Protein AF-A0A7Y0XB00-F1 (afdb_monomer)

Foldseek 3Di:
DPPPVVVVVVVVCVVVVVPDPDDDDDDDPVFKDKDKDFDDPDDQVCCQVCVLVVCVVVDPDHSVQKTKHWDDDPPDRIIIMIIGGNDD

Secondary structure (DSSP, 8-state):
---THHHHHHHHHHHHTTS-S----PPPGGG-EEEEEEPPSS-GGGHHHHHHHHTTTT-SS-GGGEEEEEEEPTT-SEEEEEEEE---

pLDDT: mean 84.06, std 10.13, range [44.06, 93.56]

InterPro domains:
  IPR043129 ATPase, nucleotide binding domain [SSF53067] (5-87)

Radius of gyration: 16.95 Å; Cα contacts (8 Å, |Δi|>4): 90; chains: 1; bounding box: 32×29×45 Å

Sequence (88 aa):
SESNWEKAVEQALSVAASAYDSLTVILSHNYYQMYQIDKPVMPRQEWPAALPFLLKELISERAIDIIADAVELPNSTKVQAYVLSRKI

Mean predicted aligned error: 7.86 Å

Solvent-accessible surface area (backbone atoms only — not comparable to full-atom values): 5559 Å² total; per-residue (Å²): 132,86,75,67,54,66,62,52,49,52,53,52,43,66,70,52,55,81,80,50,97,72,89,85,85,85,80,60,73,90,67,44,48,80,46,82,42,73,55,71,98,61,62,76,89,52,37,49,76,46,40,27,65,74,39,48,89,81,45,92,63,58,43,88,46,41,46,28,46,71,45,82,42,86,99,50,72,38,22,46,32,39,38,29,74,60,80,129

Nearest PDB structures (foldseek):
  1yf5-assembly1_L-2  TM=7.547E-01  e=2.607E-03  Vibrio cholerae
  4pht-assembly1_X  TM=7.488E-01  e=5.625E-03  Vibrio vulnificus CMCP6
  4pht-assembly3_Z  TM=6.183E-01  e=3.369E-03  Vibrio vulnificus CMCP6
  5tkw-assembly1_A-2  TM=7.130E-01  e=1.068E-02  Klebsiella pneumoniae subsp. pneumoniae NTUH-K2044
  3pdk-assembly1_B  TM=3.771E-01  e=2.180E+00  Bacillus anthracis

Organism: Vibrio parahaemolyticus (NCBI:txid670)

Structure (mmCIF, N/CA/C/O backbone):
data_AF-A0A7Y0XB00-F1
#
_entry.id   AF-A0A7Y0XB00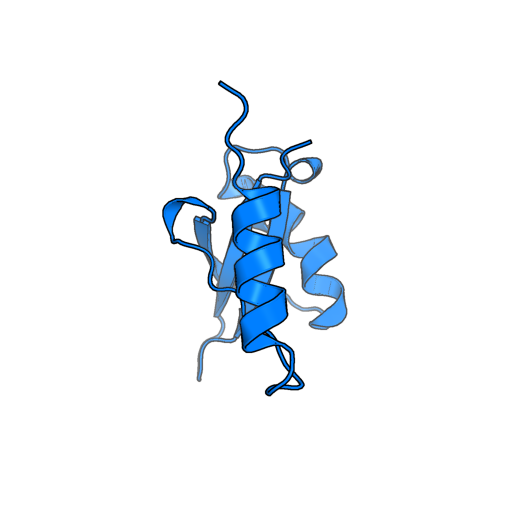-F1
#
loop_
_atom_site.group_PDB
_atom_site.id
_atom_site.type_symbol
_atom_site.label_atom_id
_atom_site.label_alt_id
_atom_site.label_comp_id
_atom_site.label_asym_id
_atom_site.label_entity_id
_atom_site.label_seq_id
_atom_site.pdbx_PDB_ins_code
_atom_site.Cartn_x
_atom_site.Cartn_y
_atom_site.Cartn_z
_atom_site.occupancy
_atom_site.B_iso_or_equiv
_atom_site.auth_seq_id
_atom_site.auth_comp_id
_atom_site.auth_asym_id
_atom_site.auth_atom_id
_atom_site.pdbx_PDB_model_num
ATOM 1 N N . SER A 1 1 ? -1.058 17.759 26.462 1.00 44.06 1 SER A N 1
ATOM 2 C CA . SER A 1 1 ? -2.375 17.101 26.448 1.00 44.06 1 SER A CA 1
ATOM 3 C C . SER A 1 1 ? -2.233 15.807 25.676 1.00 44.06 1 SER A C 1
ATOM 5 O O . SER A 1 1 ? -2.443 15.798 24.471 1.00 44.06 1 SER A O 1
ATOM 7 N N . GLU A 1 2 ? -1.735 14.758 26.330 1.00 51.97 2 GLU A N 1
ATOM 8 C CA . GLU A 1 2 ? -1.587 13.444 25.700 1.00 51.97 2 GLU A CA 1
ATOM 9 C C . GLU A 1 2 ? -2.988 12.896 25.442 1.00 51.97 2 GLU A C 1
ATOM 11 O O . GLU A 1 2 ? -3.764 12.646 26.363 1.00 51.97 2 GLU A O 1
ATOM 16 N N . SER A 1 3 ? -3.363 12.876 24.166 1.00 56.97 3 SER A N 1
ATOM 17 C CA . SER A 1 3 ? -4.690 12.476 23.726 1.00 56.97 3 SER A CA 1
ATOM 18 C C . SER A 1 3 ? -4.900 11.014 24.110 1.00 56.97 3 SER A C 1
ATOM 20 O O . SER A 1 3 ? -4.150 10.148 23.674 1.00 56.97 3 SER A O 1
ATOM 22 N N . ASN A 1 4 ? -5.912 10.736 24.928 1.00 76.25 4 ASN A N 1
ATOM 23 C CA . ASN A 1 4 ? -6.237 9.412 25.470 1.00 76.25 4 ASN A CA 1
ATOM 24 C C . ASN A 1 4 ? -6.893 8.492 24.410 1.00 76.25 4 ASN A C 1
ATOM 26 O O . ASN A 1 4 ? -7.831 7.749 24.701 1.00 76.25 4 ASN A O 1
ATOM 30 N N . TRP A 1 5 ? -6.455 8.619 23.154 1.00 81.56 5 TRP A N 1
ATOM 31 C CA . TRP A 1 5 ? -7.044 7.976 21.982 1.00 81.56 5 TRP A CA 1
ATOM 32 C C . TRP A 1 5 ? -6.821 6.463 22.006 1.00 81.56 5 TRP A C 1
ATOM 34 O O . TRP A 1 5 ? -7.721 5.720 21.635 1.00 81.56 5 TRP A O 1
ATOM 44 N N . GLU A 1 6 ? -5.670 6.017 22.513 1.00 82.81 6 GLU A N 1
ATOM 45 C CA . GLU A 1 6 ? -5.322 4.599 22.650 1.00 82.81 6 GLU A CA 1
ATOM 46 C C . GLU A 1 6 ? -6.344 3.885 23.533 1.00 82.81 6 GLU A C 1
ATOM 48 O O . GLU A 1 6 ? -6.988 2.939 23.088 1.00 82.81 6 GLU A O 1
ATOM 53 N N . LYS A 1 7 ? -6.610 4.422 24.732 1.00 84.06 7 LYS A N 1
ATOM 54 C CA . LYS A 1 7 ? -7.618 3.860 25.645 1.00 84.06 7 LYS A CA 1
ATOM 55 C C . LYS A 1 7 ? -9.028 3.905 25.063 1.00 84.06 7 LYS A C 1
ATOM 57 O O . LYS A 1 7 ? -9.806 2.980 25.271 1.00 84.06 7 LYS A O 1
ATOM 62 N N . ALA A 1 8 ? -9.375 4.968 24.336 1.00 85.12 8 ALA A N 1
ATOM 63 C CA . ALA A 1 8 ? -10.680 5.068 23.685 1.00 85.12 8 ALA A CA 1
ATOM 64 C C . ALA A 1 8 ? -10.857 4.000 22.589 1.00 85.12 8 ALA A C 1
ATOM 66 O O . ALA A 1 8 ? -11.934 3.412 22.472 1.00 85.12 8 ALA A O 1
ATOM 67 N N . VAL A 1 9 ? -9.799 3.716 21.822 1.00 83.31 9 VAL A N 1
ATOM 68 C CA . VAL A 1 9 ? -9.783 2.660 20.801 1.00 83.31 9 VAL A CA 1
ATOM 69 C C . VAL A 1 9 ? -9.818 1.277 21.444 1.00 83.31 9 VAL A C 1
ATOM 71 O O . VAL A 1 9 ? -10.625 0.452 21.025 1.00 83.31 9 VAL A O 1
ATOM 74 N N . GLU A 1 10 ? -9.022 1.026 22.485 1.00 84.38 10 GLU A N 1
ATOM 75 C CA . GLU A 1 10 ? -9.052 -0.236 23.239 1.00 84.38 10 GLU A CA 1
ATOM 76 C C . GLU A 1 10 ? -10.446 -0.521 23.799 1.00 84.38 10 GLU A C 1
ATOM 78 O O . GLU A 1 10 ? -10.963 -1.631 23.666 1.00 84.38 10 GLU A O 1
ATOM 83 N N . GLN A 1 11 ? -11.096 0.494 24.370 1.00 84.31 11 GLN A N 1
ATOM 84 C CA . GLN A 1 11 ? -12.436 0.343 24.918 1.00 84.31 11 GLN A CA 1
ATOM 85 C C . GLN A 1 11 ? -13.469 0.076 23.815 1.00 84.31 11 GLN A C 1
ATOM 87 O O . GLN A 1 11 ? -14.271 -0.849 23.951 1.00 84.31 11 GLN A O 1
ATOM 92 N N . ALA A 1 12 ? -13.414 0.800 22.692 1.00 82.31 12 ALA A N 1
ATOM 93 C CA . ALA A 1 12 ? -14.284 0.549 21.540 1.00 82.31 12 ALA A CA 1
ATOM 94 C C . ALA A 1 12 ? -14.079 -0.857 20.944 1.00 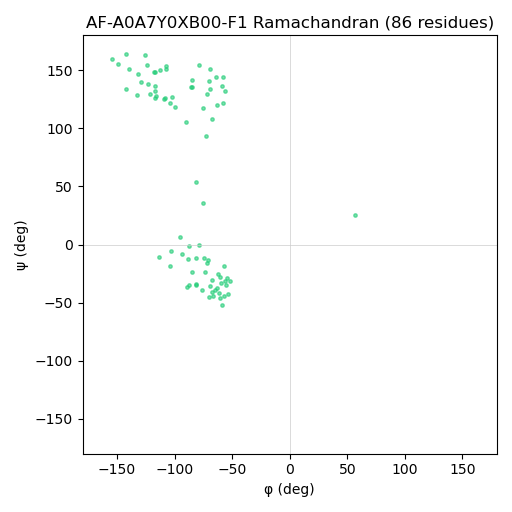82.31 12 ALA A C 1
ATOM 96 O O . ALA A 1 12 ? -15.053 -1.546 20.630 1.00 82.31 12 ALA A O 1
ATOM 97 N N . LEU A 1 13 ? -12.824 -1.309 20.841 1.00 80.94 13 LEU A N 1
ATOM 98 C CA . LEU A 1 13 ? -12.483 -2.645 20.361 1.00 80.94 13 LEU A CA 1
ATOM 99 C C . LEU A 1 13 ? -12.951 -3.725 21.335 1.00 80.94 13 LEU A C 1
ATOM 101 O O . LEU A 1 13 ? -13.504 -4.713 20.877 1.00 80.94 13 LEU A O 1
ATOM 105 N N . SER A 1 14 ? -12.821 -3.546 22.652 1.00 81.06 14 SER A N 1
ATOM 106 C CA . SER A 1 14 ? -13.298 -4.541 23.630 1.00 81.06 14 SER A CA 1
ATOM 107 C C . SER A 1 14 ? -14.809 -4.801 23.533 1.00 81.06 14 SER A C 1
ATOM 109 O O . SER A 1 14 ? -15.259 -5.932 23.712 1.00 81.06 14 SER A O 1
ATOM 111 N N . VAL A 1 15 ? -15.589 -3.771 23.186 1.00 76.56 15 VAL A N 1
ATOM 112 C CA . VAL A 1 15 ? -17.043 -3.877 23.002 1.00 76.56 15 VAL A CA 1
ATOM 113 C C . VAL A 1 15 ? -17.384 -4.563 21.675 1.00 76.56 15 VAL A C 1
ATOM 115 O O . VAL A 1 15 ? -18.299 -5.382 21.633 1.00 76.56 15 VAL A O 1
ATOM 118 N N . ALA A 1 16 ? -16.645 -4.268 20.601 1.00 71.44 16 ALA A N 1
ATOM 119 C CA . ALA A 1 16 ? -16.936 -4.768 19.255 1.00 71.44 16 ALA A CA 1
ATOM 120 C C . ALA A 1 16 ? -16.306 -6.140 18.933 1.00 71.44 16 ALA A C 1
ATOM 122 O O . ALA A 1 16 ? -16.908 -6.943 18.223 1.00 71.44 16 ALA A O 1
ATOM 123 N N . ALA A 1 17 ? -15.111 -6.430 19.452 1.00 61.97 17 ALA A N 1
ATOM 124 C CA . ALA A 1 17 ? -14.307 -7.605 19.102 1.00 61.97 17 ALA A CA 1
ATOM 125 C C . ALA A 1 17 ? -14.873 -8.923 19.647 1.00 61.97 17 ALA A C 1
ATOM 127 O O . ALA A 1 17 ? -14.512 -9.988 19.164 1.00 61.97 17 ALA A O 1
ATOM 128 N N . SER A 1 18 ? -15.790 -8.874 20.618 1.00 62.59 18 SER A N 1
ATOM 129 C CA . SER A 1 18 ? -16.472 -10.076 21.113 1.00 62.59 18 SER A CA 1
ATOM 130 C C . SER A 1 18 ? -17.469 -10.673 20.107 1.00 62.59 18 SER A C 1
ATOM 132 O O . SER A 1 18 ? -17.898 -11.810 20.289 1.00 62.59 18 SER A O 1
ATOM 134 N N . ALA A 1 19 ? -17.825 -9.933 19.048 1.00 65.62 19 ALA A N 1
ATOM 135 C CA . ALA A 1 19 ? -18.838 -10.332 18.071 1.00 65.62 19 ALA A CA 1
ATOM 136 C C . ALA A 1 19 ? -18.301 -10.596 16.649 1.00 65.62 19 ALA A C 1
ATOM 138 O O . ALA A 1 19 ? -19.053 -11.111 15.823 1.00 65.62 19 ALA A O 1
ATOM 139 N N . TYR A 1 20 ? -17.043 -10.251 16.339 1.00 67.56 20 TYR A N 1
ATOM 140 C CA . TYR A 1 20 ? -16.515 -10.300 14.968 1.00 67.56 20 TYR A CA 1
ATOM 141 C C . TYR A 1 20 ? -15.054 -10.766 14.905 1.00 67.56 20 TYR A C 1
ATOM 143 O O . TYR A 1 20 ? -14.200 -10.237 15.612 1.00 67.56 20 TYR A O 1
ATOM 151 N N . ASP A 1 21 ? -14.758 -11.683 13.978 1.00 76.06 21 ASP A N 1
ATOM 152 C CA . ASP A 1 21 ? -13.422 -12.275 13.785 1.00 76.06 21 ASP A CA 1
ATOM 153 C C . ASP A 1 21 ? -12.456 -11.395 12.964 1.00 76.06 21 ASP A C 1
ATOM 155 O O . ASP A 1 21 ? -11.258 -11.670 12.899 1.00 76.06 21 ASP A O 1
ATOM 159 N N . SER A 1 22 ? -12.953 -10.337 12.308 1.00 78.00 22 SER A N 1
ATOM 160 C CA . SER A 1 22 ? -12.158 -9.497 11.403 1.00 78.00 22 SER A CA 1
ATOM 161 C C . SER A 1 22 ? -12.356 -8.005 11.661 1.00 78.00 22 SER A C 1
ATOM 163 O O . SER A 1 22 ? -13.484 -7.510 11.633 1.00 78.00 22 SER A O 1
ATOM 165 N N . LEU A 1 23 ? -11.253 -7.272 11.815 1.00 80.38 23 LEU A N 1
ATOM 166 C CA . LEU A 1 23 ? -11.235 -5.814 11.918 1.00 80.38 23 LEU A CA 1
ATOM 167 C C . LEU A 1 23 ? -10.796 -5.201 10.584 1.00 80.38 23 LEU A C 1
ATOM 169 O O . LEU A 1 23 ? -9.730 -5.528 10.068 1.00 80.38 23 LEU A O 1
ATOM 173 N N . THR A 1 24 ? -11.592 -4.277 10.048 1.00 84.56 24 THR A N 1
ATOM 174 C CA . THR A 1 24 ? -11.209 -3.462 8.886 1.00 84.56 24 THR A CA 1
ATOM 175 C C . THR A 1 24 ? -10.944 -2.032 9.334 1.00 84.56 24 THR A C 1
ATO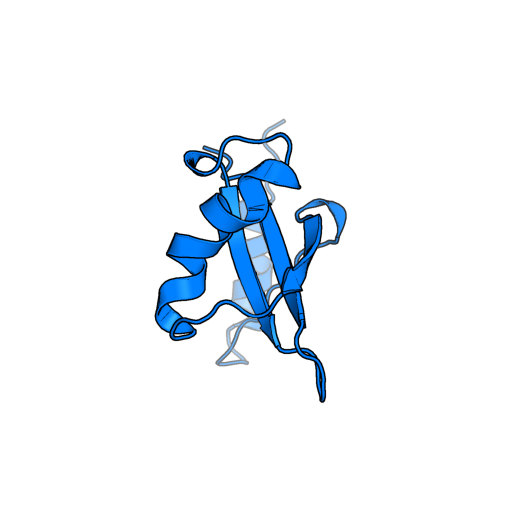M 177 O O . THR A 1 24 ? -11.806 -1.406 9.947 1.00 84.56 24 THR A O 1
ATOM 180 N N . VAL A 1 25 ? -9.764 -1.505 9.006 1.00 83.44 25 VAL A N 1
ATOM 181 C CA . VAL A 1 25 ? -9.380 -0.116 9.289 1.00 83.44 25 VAL A CA 1
ATOM 182 C C . VAL A 1 25 ? -9.341 0.655 7.977 1.00 83.44 25 VAL A C 1
ATOM 184 O O . VAL A 1 25 ? -8.657 0.259 7.037 1.00 83.44 25 VAL A O 1
ATOM 187 N N . ILE A 1 26 ? -10.076 1.764 7.916 1.00 87.00 26 ILE A N 1
ATOM 188 C CA . ILE A 1 26 ? -10.107 2.646 6.748 1.00 87.00 26 ILE A CA 1
ATOM 189 C C . ILE A 1 26 ? -9.267 3.878 7.060 1.00 87.00 26 ILE A C 1
ATOM 191 O O . ILE A 1 26 ? -9.539 4.607 8.014 1.00 87.00 26 ILE A O 1
ATOM 195 N N . LEU A 1 27 ? -8.250 4.121 6.237 1.00 84.31 27 LEU A N 1
ATOM 196 C CA . LEU A 1 27 ? -7.434 5.324 6.323 1.00 84.31 27 LEU A CA 1
ATOM 197 C C . LEU A 1 27 ? -8.105 6.463 5.554 1.00 84.31 27 LEU A C 1
ATOM 199 O O . LEU A 1 27 ? -8.575 6.283 4.429 1.00 84.31 27 LEU A O 1
ATOM 203 N N . SER A 1 28 ? -8.135 7.651 6.157 1.00 86.94 28 SER A N 1
ATOM 204 C CA . SER A 1 28 ? -8.602 8.857 5.469 1.00 86.94 28 SER A CA 1
ATOM 205 C C . SER A 1 28 ? -7.615 9.272 4.375 1.00 86.94 28 SER A C 1
ATOM 207 O O . SER A 1 28 ? -6.409 9.059 4.498 1.00 86.94 28 SER A O 1
ATOM 209 N N . HIS A 1 29 ? -8.129 9.921 3.330 1.00 84.00 29 HIS A N 1
ATOM 210 C CA . HIS A 1 29 ? -7.355 10.421 2.191 1.00 84.00 29 HIS A CA 1
ATOM 211 C C . HIS A 1 29 ? -6.226 11.390 2.587 1.00 84.00 29 HIS A C 1
ATOM 213 O O . HIS A 1 29 ? -5.278 11.576 1.841 1.00 84.00 29 HIS A O 1
ATOM 219 N N . ASN A 1 30 ? -6.281 11.972 3.786 1.00 87.38 30 ASN A N 1
ATOM 220 C CA . ASN A 1 30 ? -5.226 12.851 4.297 1.00 87.38 30 ASN A CA 1
ATOM 221 C C . ASN A 1 30 ? -3.953 12.103 4.735 1.00 87.38 30 ASN A C 1
ATOM 223 O O . ASN A 1 30 ? -2.945 12.744 5.026 1.00 87.38 30 ASN A O 1
ATOM 227 N N . TYR A 1 31 ? -4.002 10.772 4.845 1.00 85.88 31 TYR A N 1
ATOM 228 C CA . TYR A 1 31 ? -2.893 9.954 5.352 1.00 85.88 31 TYR A CA 1
ATOM 229 C C . TYR A 1 31 ? -2.112 9.229 4.256 1.00 85.88 31 TYR A C 1
ATOM 231 O O . TYR A 1 31 ? -1.109 8.586 4.561 1.00 85.88 31 TYR A O 1
ATOM 239 N N . TYR A 1 32 ? -2.559 9.309 3.004 1.00 90.44 32 TYR A N 1
ATOM 240 C CA . TYR A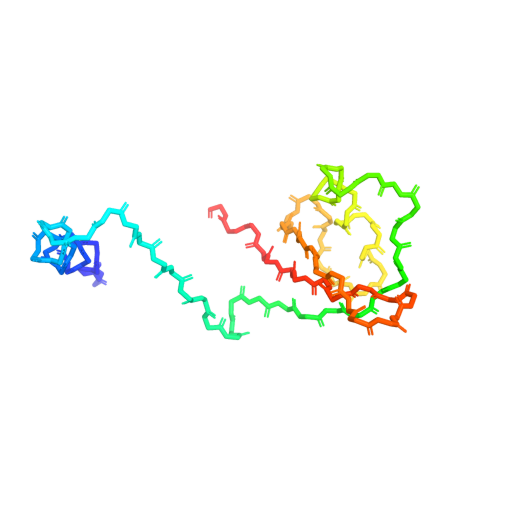 1 32 ? -1.899 8.651 1.886 1.00 90.44 32 TYR A CA 1
ATOM 241 C C . TYR A 1 32 ? -2.083 9.445 0.593 1.00 90.44 32 TYR A C 1
ATOM 243 O O . TYR A 1 32 ? -3.054 10.174 0.423 1.00 90.44 32 TYR A O 1
ATOM 251 N N . GLN A 1 33 ? -1.158 9.269 -0.340 1.00 90.81 33 GLN A N 1
ATOM 252 C CA . GLN A 1 33 ? -1.224 9.827 -1.684 1.00 90.81 33 GLN A CA 1
ATOM 253 C C . GLN A 1 33 ? -1.521 8.721 -2.693 1.00 90.81 33 GLN A C 1
ATOM 255 O O . GLN A 1 33 ? -1.180 7.556 -2.482 1.00 90.81 33 GLN A O 1
ATOM 260 N N . MET A 1 34 ? -2.173 9.084 -3.793 1.00 92.19 34 MET A N 1
ATOM 261 C CA . MET A 1 34 ? -2.566 8.160 -4.850 1.00 92.19 34 MET A CA 1
ATOM 262 C C . MET A 1 34 ? -1.853 8.518 -6.154 1.00 92.19 34 MET A C 1
ATOM 264 O O . MET A 1 34 ? -1.967 9.647 -6.624 1.00 92.19 34 MET A O 1
ATOM 268 N N . TYR A 1 35 ? -1.196 7.543 -6.782 1.00 92.19 35 TYR A N 1
ATOM 269 C CA . TYR A 1 35 ? -0.521 7.714 -8.070 1.00 92.19 35 TYR A CA 1
ATOM 270 C C . TYR A 1 35 ? -0.932 6.629 -9.057 1.00 92.19 35 TYR A C 1
ATOM 272 O O . TYR A 1 35 ? -1.052 5.464 -8.692 1.00 92.19 35 TYR A O 1
ATOM 280 N N . GLN A 1 36 ? -1.123 6.998 -10.322 1.00 91.69 36 GLN A N 1
ATOM 281 C CA . GLN A 1 36 ? -1.317 6.025 -11.394 1.00 91.69 36 GLN A CA 1
ATOM 282 C C . GLN A 1 36 ? -0.011 5.828 -12.146 1.00 91.69 36 GLN A C 1
ATOM 284 O O . GLN A 1 36 ? 0.502 6.769 -12.751 1.00 91.69 36 GLN A O 1
ATOM 289 N N . ILE A 1 37 ? 0.493 4.599 -12.125 1.00 91.69 37 ILE A N 1
ATOM 290 C CA . ILE A 1 37 ? 1.725 4.217 -12.817 1.00 91.69 37 ILE A CA 1
ATOM 291 C C . ILE A 1 37 ? 1.473 3.026 -13.730 1.00 91.69 37 ILE A C 1
ATOM 293 O O . ILE A 1 37 ? 0.473 2.318 -13.585 1.00 91.69 37 ILE A O 1
ATOM 297 N N . ASP A 1 38 ? 2.387 2.796 -14.664 1.00 91.31 38 ASP A N 1
ATOM 298 C CA . ASP A 1 38 ? 2.362 1.588 -15.477 1.00 91.31 38 ASP A CA 1
ATOM 299 C C . ASP A 1 38 ? 2.580 0.349 -14.604 1.00 91.31 38 ASP A C 1
ATOM 301 O O . ASP A 1 38 ? 3.319 0.376 -13.615 1.00 91.31 38 ASP A O 1
ATOM 305 N N . LYS A 1 39 ? 1.898 -0.742 -14.957 1.00 90.38 39 LYS A N 1
ATOM 306 C CA . LYS A 1 39 ? 1.951 -1.997 -14.210 1.00 90.38 39 LYS A CA 1
ATOM 307 C C . LYS A 1 39 ? 3.400 -2.498 -14.129 1.00 90.38 39 LYS A C 1
ATOM 309 O O . LYS A 1 39 ? 4.002 -2.747 -15.178 1.00 90.38 39 LYS A O 1
ATOM 314 N N . PRO A 1 40 ? 3.952 -2.694 -12.915 1.00 88.69 40 PRO A N 1
ATOM 315 C CA . PRO A 1 40 ? 5.300 -3.218 -12.758 1.00 88.69 40 PRO A CA 1
ATOM 316 C C . PRO A 1 40 ? 5.434 -4.594 -13.415 1.00 88.69 40 PRO A C 1
ATOM 318 O O . PRO A 1 40 ? 4.577 -5.463 -13.239 1.00 88.69 40 PRO A O 1
ATOM 321 N N . VAL A 1 41 ? 6.531 -4.812 -14.143 1.00 88.56 41 VAL A N 1
ATOM 322 C CA . VAL A 1 41 ? 6.839 -6.092 -14.807 1.00 88.56 41 VAL A CA 1
ATOM 323 C C . VAL A 1 41 ? 7.456 -7.070 -13.799 1.00 88.56 41 VAL A C 1
ATOM 325 O O . VAL A 1 41 ? 8.561 -7.571 -13.983 1.00 88.56 41 VAL A O 1
ATOM 328 N N . MET A 1 42 ? 6.769 -7.286 -12.678 1.00 91.12 42 MET A N 1
ATOM 329 C CA . MET A 1 42 ? 7.220 -8.158 -11.591 1.00 91.12 42 MET A CA 1
ATOM 330 C C . MET A 1 42 ? 6.036 -8.703 -10.778 1.00 91.12 42 MET A C 1
ATOM 332 O O . MET A 1 42 ? 4.947 -8.113 -10.810 1.00 91.12 42 MET A O 1
ATOM 336 N N . PRO A 1 43 ? 6.218 -9.812 -10.037 1.00 91.44 43 PRO A N 1
ATOM 337 C CA . PRO A 1 43 ? 5.175 -10.390 -9.198 1.00 91.44 43 PRO A CA 1
ATOM 338 C C . PRO A 1 43 ? 4.655 -9.407 -8.144 1.00 91.44 43 PRO A C 1
ATOM 340 O O . PRO A 1 43 ? 5.419 -8.652 -7.546 1.00 91.44 43 PRO A O 1
ATOM 343 N N . ARG A 1 44 ? 3.352 -9.473 -7.844 1.00 88.75 44 ARG A N 1
ATOM 344 C CA . ARG A 1 44 ? 2.690 -8.577 -6.875 1.00 88.75 44 ARG A CA 1
ATOM 345 C C . ARG A 1 44 ? 3.321 -8.593 -5.480 1.00 88.75 44 ARG A C 1
ATOM 347 O O . ARG A 1 44 ? 3.321 -7.579 -4.796 1.00 88.75 44 ARG A O 1
ATOM 354 N N . GLN A 1 45 ? 3.880 -9.729 -5.068 1.00 90.88 45 GLN A N 1
ATOM 355 C CA . GLN A 1 45 ? 4.556 -9.884 -3.774 1.00 90.88 45 GLN A CA 1
ATOM 356 C C . GLN A 1 45 ? 5.781 -8.971 -3.636 1.00 90.88 45 GLN A C 1
ATOM 358 O O . GLN A 1 45 ? 6.155 -8.601 -2.528 1.00 90.88 45 GLN A O 1
ATOM 363 N N . GLU A 1 46 ? 6.386 -8.585 -4.757 1.00 91.62 46 GLU A N 1
ATOM 364 C CA . GLU A 1 46 ? 7.582 -7.748 -4.789 1.00 91.62 46 GLU A CA 1
ATOM 365 C C . GLU A 1 46 ? 7.243 -6.255 -4.926 1.00 91.62 46 GLU A C 1
ATOM 367 O O . GLU A 1 46 ? 8.116 -5.398 -4.781 1.00 91.62 46 GLU A O 1
ATOM 372 N N . TRP A 1 47 ? 5.973 -5.914 -5.172 1.00 92.44 47 TRP A N 1
ATOM 373 C CA . TRP A 1 47 ? 5.551 -4.530 -5.382 1.00 92.44 47 TRP A CA 1
ATOM 374 C C . TRP A 1 47 ? 5.820 -3.628 -4.181 1.00 92.44 47 TRP A C 1
ATOM 376 O O . TRP A 1 47 ? 6.387 -2.561 -4.403 1.00 92.44 47 TRP A O 1
ATOM 386 N N . PRO A 1 48 ? 5.518 -4.012 -2.925 1.00 90.00 48 PRO A N 1
ATOM 387 C CA . PRO A 1 48 ? 5.737 -3.107 -1.799 1.00 90.00 48 PRO A CA 1
ATOM 388 C C . PRO A 1 48 ? 7.200 -2.682 -1.622 1.00 90.00 48 PRO A C 1
ATOM 390 O O . PRO A 1 48 ? 7.478 -1.584 -1.145 1.00 90.00 48 PRO A O 1
ATOM 393 N N . ALA A 1 49 ? 8.145 -3.532 -2.039 1.00 89.12 49 ALA A N 1
ATOM 394 C CA . ALA A 1 49 ? 9.571 -3.227 -2.003 1.00 89.12 49 ALA A CA 1
ATOM 395 C C . ALA A 1 49 ? 10.028 -2.378 -3.201 1.00 89.12 49 ALA A C 1
ATOM 397 O O . ALA A 1 49 ? 10.921 -1.547 -3.055 1.00 89.12 49 ALA A O 1
ATOM 398 N N . ALA A 1 50 ? 9.429 -2.569 -4.379 1.00 91.12 50 ALA A N 1
ATOM 399 C CA . ALA A 1 50 ? 9.840 -1.896 -5.610 1.00 91.12 50 ALA A CA 1
ATOM 400 C C . ALA A 1 50 ? 9.143 -0.548 -5.847 1.00 91.12 50 ALA A C 1
ATOM 402 O O . ALA A 1 50 ? 9.768 0.391 -6.342 1.00 91.12 50 ALA A O 1
ATOM 403 N N . LEU A 1 51 ? 7.863 -0.431 -5.482 1.00 92.12 51 LEU A N 1
ATOM 404 C CA . LEU A 1 51 ? 7.037 0.757 -5.711 1.00 92.12 51 LEU A CA 1
ATOM 405 C C . LEU A 1 51 ? 7.668 2.048 -5.176 1.00 92.12 51 LEU A C 1
ATOM 407 O O . LEU A 1 51 ? 7.664 3.025 -5.925 1.00 92.12 51 LEU A O 1
ATOM 411 N N . PRO A 1 52 ? 8.282 2.087 -3.976 1.00 91.94 52 PRO A N 1
ATOM 412 C CA . PRO A 1 52 ? 8.963 3.291 -3.510 1.00 91.94 52 PRO A CA 1
ATOM 413 C C . PRO A 1 52 ? 10.034 3.822 -4.470 1.00 91.94 52 PRO A C 1
ATOM 415 O O . PRO A 1 52 ? 10.197 5.031 -4.616 1.00 91.94 52 PRO A O 1
ATOM 418 N N . PHE A 1 53 ? 10.743 2.928 -5.164 1.00 89.50 53 PHE A N 1
ATOM 419 C CA . PHE A 1 53 ? 11.766 3.296 -6.143 1.00 89.50 53 PHE A CA 1
ATOM 420 C C . PHE A 1 53 ? 11.169 3.669 -7.501 1.00 89.50 53 PHE A C 1
ATOM 422 O O . PHE A 1 53 ? 11.686 4.565 -8.168 1.00 89.50 53 PHE A O 1
ATOM 429 N N . LEU A 1 54 ? 10.081 3.009 -7.907 1.00 89.44 54 LEU A N 1
ATOM 430 C CA . LEU A 1 54 ? 9.361 3.320 -9.148 1.00 89.44 54 LEU A CA 1
ATOM 431 C C . LEU A 1 54 ? 8.669 4.687 -9.081 1.00 89.44 54 LEU A C 1
ATOM 433 O O . LEU A 1 54 ? 8.546 5.374 -10.090 1.00 89.44 54 LEU A O 1
ATOM 437 N N . LEU A 1 55 ? 8.253 5.093 -7.883 1.00 89.25 55 LEU A N 1
ATOM 438 C CA . LEU A 1 55 ? 7.544 6.343 -7.631 1.00 89.25 55 LEU A CA 1
ATOM 439 C C . LEU A 1 55 ? 8.480 7.530 -7.377 1.00 8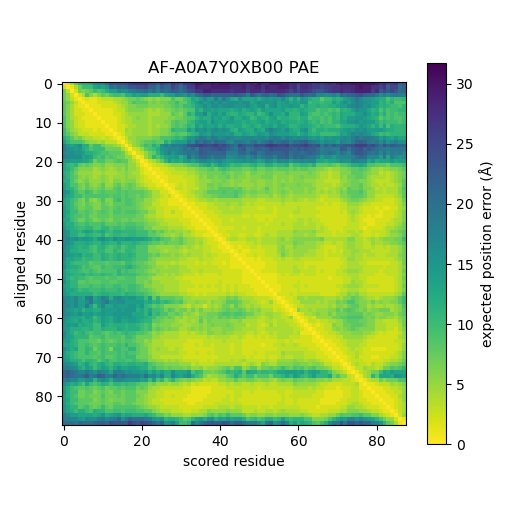9.25 55 LEU A C 1
ATOM 441 O O . LEU A 1 55 ? 7.982 8.637 -7.213 1.00 89.25 55 LEU A O 1
ATOM 445 N N . LYS A 1 56 ? 9.809 7.338 -7.385 1.00 81.88 56 LYS A N 1
ATOM 446 C CA . LYS A 1 56 ? 10.806 8.360 -7.001 1.00 81.88 56 LYS A CA 1
ATOM 447 C C . LYS A 1 56 ? 10.695 9.690 -7.761 1.00 81.88 56 LYS A C 1
ATOM 449 O O . LYS A 1 56 ? 11.086 10.716 -7.232 1.00 81.88 56 LYS A O 1
ATOM 454 N N . GLU A 1 57 ? 10.199 9.657 -8.999 1.00 81.44 57 GLU A N 1
ATOM 455 C CA . GLU A 1 57 ? 10.026 10.849 -9.845 1.00 81.44 57 GLU A CA 1
ATOM 456 C C . GLU A 1 57 ? 8.659 11.529 -9.630 1.00 81.44 57 GLU A C 1
ATOM 458 O O . GLU A 1 57 ? 8.430 12.637 -10.104 1.00 81.44 57 GLU A O 1
ATOM 463 N N . LEU A 1 58 ? 7.728 10.853 -8.948 1.00 84.12 58 LEU A N 1
ATOM 464 C CA . LEU A 1 58 ? 6.355 11.308 -8.703 1.00 84.12 58 LEU A CA 1
ATOM 465 C C . LEU A 1 58 ? 6.1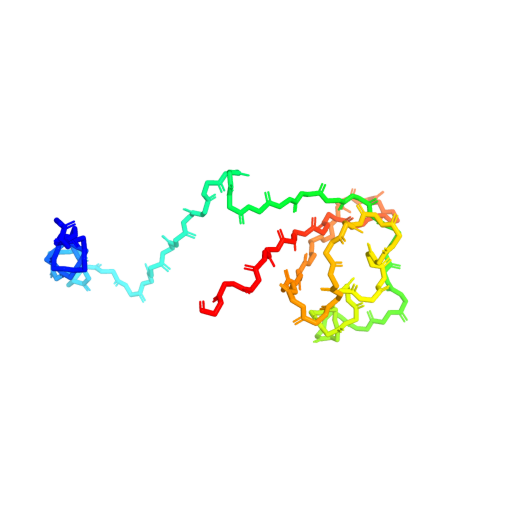42 11.820 -7.273 1.00 84.12 58 LEU A C 1
ATOM 467 O O . LEU A 1 58 ? 5.164 12.525 -7.013 1.00 84.12 58 LEU A O 1
ATOM 471 N N . ILE A 1 59 ? 7.041 11.462 -6.357 1.00 85.00 59 ILE A N 1
ATOM 472 C CA . ILE A 1 59 ? 6.999 11.830 -4.941 1.00 85.00 59 ILE A CA 1
ATOM 473 C C . ILE A 1 59 ? 8.159 12.766 -4.602 1.00 85.00 59 ILE A C 1
ATOM 475 O O . ILE A 1 59 ? 9.233 12.690 -5.195 1.00 85.00 59 ILE A O 1
ATOM 479 N N . SER A 1 60 ? 7.952 13.636 -3.617 1.00 81.75 60 SER A N 1
ATOM 480 C CA . SER A 1 60 ? 9.006 14.513 -3.092 1.00 81.75 60 SER A CA 1
ATOM 481 C C . SER A 1 60 ? 9.867 13.841 -2.017 1.00 81.75 60 SER A C 1
ATOM 483 O O . SER A 1 60 ? 10.997 14.253 -1.758 1.00 81.75 60 SER A O 1
ATOM 485 N N . GLU A 1 61 ? 9.317 12.823 -1.362 1.00 83.69 61 GLU A N 1
ATOM 486 C CA . GLU A 1 61 ? 9.915 12.093 -0.258 1.00 83.69 61 GLU A CA 1
ATOM 487 C C . GLU A 1 61 ? 10.954 11.075 -0.742 1.00 83.69 61 GLU A C 1
ATOM 489 O O . GLU A 1 61 ? 10.903 10.555 -1.856 1.00 83.69 61 GLU A O 1
ATOM 494 N N . ARG A 1 62 ? 11.911 10.729 0.126 1.00 84.56 62 ARG A N 1
ATOM 495 C CA . ARG A 1 62 ? 12.880 9.677 -0.197 1.00 84.56 62 ARG A CA 1
ATOM 496 C C . ARG A 1 62 ? 12.169 8.324 -0.197 1.00 84.56 62 ARG A C 1
ATOM 498 O O . ARG A 1 62 ? 11.400 8.036 0.714 1.00 84.56 62 ARG A O 1
ATOM 505 N N . ALA A 1 63 ? 12.525 7.449 -1.138 1.00 83.62 63 ALA A N 1
ATOM 506 C CA . ALA A 1 63 ? 11.976 6.090 -1.234 1.00 83.62 63 ALA A CA 1
ATOM 507 C C . ALA A 1 63 ? 12.063 5.292 0.087 1.00 83.62 63 ALA A C 1
ATOM 509 O O . ALA A 1 63 ? 11.202 4.469 0.373 1.00 83.62 63 ALA A O 1
ATOM 510 N N . ILE A 1 64 ? 13.082 5.548 0.916 1.00 85.69 64 ILE A N 1
ATOM 511 C CA . ILE A 1 64 ? 13.263 4.871 2.212 1.00 85.69 64 ILE A CA 1
ATOM 512 C C . ILE A 1 64 ? 12.269 5.337 3.289 1.00 85.69 64 ILE A C 1
ATOM 514 O O . ILE A 1 64 ? 12.016 4.612 4.249 1.00 85.69 64 ILE A O 1
ATOM 518 N N . ASP A 1 65 ? 11.729 6.548 3.137 1.00 88.38 65 ASP A N 1
ATOM 519 C CA . ASP A 1 65 ? 10.836 7.194 4.100 1.00 88.38 65 ASP A CA 1
ATOM 520 C C . ASP A 1 65 ? 9.364 6.960 3.745 1.00 88.38 65 ASP A C 1
ATOM 522 O O . ASP A 1 65 ? 8.477 7.534 4.375 1.00 88.38 65 ASP A O 1
ATOM 526 N N . ILE A 1 66 ? 9.080 6.136 2.737 1.00 89.94 66 ILE A N 1
ATOM 527 C CA . ILE A 1 66 ? 7.719 5.842 2.301 1.00 89.94 66 ILE A CA 1
ATOM 528 C C . ILE A 1 66 ? 7.433 4.343 2.314 1.00 89.94 66 ILE A C 1
ATOM 530 O O . ILE A 1 66 ? 8.317 3.493 2.211 1.00 89.94 66 ILE A O 1
ATOM 534 N N . ILE A 1 67 ? 6.155 4.026 2.449 1.00 90.75 67 ILE A N 1
ATOM 535 C CA . ILE A 1 67 ? 5.586 2.700 2.254 1.00 90.75 67 ILE A CA 1
ATOM 536 C C . ILE A 1 67 ? 4.612 2.831 1.092 1.00 90.75 67 ILE A C 1
ATOM 538 O O . ILE A 1 67 ? 3.803 3.758 1.074 1.00 90.75 67 ILE A O 1
ATOM 542 N N . ALA A 1 68 ? 4.688 1.920 0.126 1.00 92.44 68 ALA A N 1
ATOM 543 C CA . ALA A 1 68 ? 3.793 1.928 -1.016 1.00 92.44 68 ALA A CA 1
ATOM 544 C C . ALA A 1 68 ? 3.203 0.543 -1.274 1.00 92.44 68 ALA A C 1
ATOM 546 O O . ALA A 1 68 ? 3.865 -0.468 -1.058 1.00 92.44 68 ALA A O 1
ATOM 547 N N . ASP A 1 69 ? 1.968 0.515 -1.757 1.00 92.50 69 ASP A N 1
ATOM 548 C CA . ASP A 1 69 ? 1.318 -0.679 -2.299 1.00 92.50 69 ASP A CA 1
ATOM 549 C C . ASP A 1 69 ? 0.467 -0.278 -3.508 1.00 92.50 69 ASP A C 1
ATOM 551 O O . ASP A 1 69 ? 0.201 0.907 -3.712 1.00 92.50 69 ASP A O 1
ATOM 555 N N . ALA A 1 70 ? 0.057 -1.230 -4.341 1.00 93.25 70 ALA A N 1
ATOM 556 C CA . ALA A 1 70 ? -0.746 -0.941 -5.516 1.00 93.25 70 ALA A CA 1
ATOM 557 C C . ALA A 1 70 ? -1.851 -1.966 -5.771 1.00 93.25 70 ALA A C 1
ATOM 559 O O . ALA A 1 70 ? -1.752 -3.158 -5.465 1.00 93.25 70 ALA A O 1
ATOM 560 N N . VAL A 1 71 ? -2.917 -1.474 -6.396 1.00 92.00 71 VAL A N 1
ATOM 561 C CA . VAL A 1 71 ? -4.056 -2.268 -6.850 1.00 92.00 71 VAL A CA 1
ATOM 562 C C . VAL A 1 71 ? -4.156 -2.179 -8.366 1.00 92.00 71 VAL A C 1
ATOM 564 O O . VAL A 1 71 ? -4.016 -1.109 -8.960 1.00 92.00 71 VAL A O 1
ATOM 567 N N . GLU A 1 72 ? -4.396 -3.321 -9.004 1.00 91.12 72 GLU A N 1
ATOM 568 C CA . GLU A 1 72 ? -4.628 -3.380 -10.445 1.00 91.12 72 GLU A CA 1
ATOM 569 C C . GLU A 1 72 ? -5.967 -2.744 -10.808 1.00 91.12 72 GLU A C 1
ATOM 571 O O . GLU A 1 72 ? -6.992 -3.026 -10.185 1.00 91.12 72 GLU A O 1
ATOM 576 N N . LEU A 1 73 ? -5.961 -1.898 -11.839 1.00 88.06 73 LEU A N 1
ATOM 577 C CA . LEU A 1 73 ? -7.185 -1.330 -12.384 1.00 88.06 73 LEU A CA 1
ATOM 578 C C . LEU A 1 73 ? -7.780 -2.296 -13.425 1.00 88.06 73 LEU A C 1
ATOM 580 O O . LEU A 1 73 ? -7.035 -2.811 -14.265 1.00 88.06 73 LEU A O 1
ATOM 584 N N . PRO A 1 74 ? -9.104 -2.544 -13.415 1.00 85.75 74 PRO A N 1
ATOM 585 C CA . PRO A 1 74 ? -9.736 -3.431 -14.387 1.00 85.75 74 PRO A CA 1
ATOM 586 C C . PRO A 1 74 ? -9.451 -2.980 -15.824 1.00 85.75 74 PRO A C 1
ATOM 588 O O . PRO A 1 74 ? -9.629 -1.808 -16.151 1.00 85.75 74 PRO A O 1
ATOM 591 N N . ASN A 1 75 ? -9.040 -3.914 -16.686 1.00 79.62 75 ASN A N 1
ATOM 592 C CA . ASN A 1 75 ? -8.783 -3.686 -18.117 1.00 79.62 75 ASN A CA 1
ATOM 593 C C . ASN A 1 75 ? -7.752 -2.584 -18.428 1.00 79.62 75 ASN A C 1
ATOM 595 O O . ASN A 1 75 ? -7.789 -1.993 -19.507 1.00 79.62 75 ASN A O 1
ATOM 599 N N . SER A 1 76 ? -6.834 -2.300 -17.503 1.00 79.62 76 SER A N 1
ATOM 600 C CA . SER A 1 76 ? -5.822 -1.259 -17.668 1.00 79.62 76 SER A CA 1
ATOM 601 C C . SER A 1 76 ? -4.411 -1.837 -17.635 1.00 79.6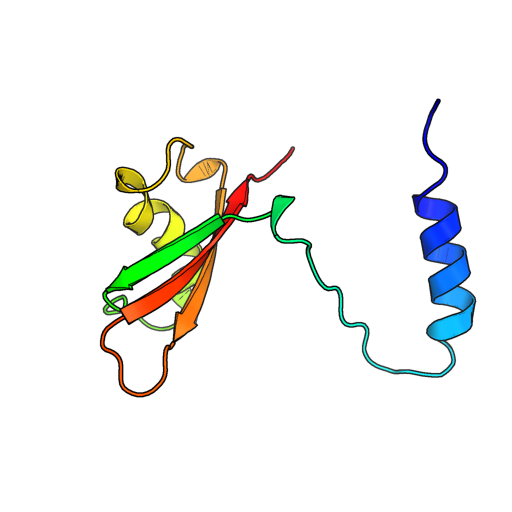2 76 SER A C 1
ATOM 603 O O . SER A 1 76 ? -4.125 -2.795 -16.920 1.00 79.62 76 SER A O 1
ATOM 605 N N . THR A 1 77 ? -3.499 -1.209 -18.373 1.00 87.19 77 THR A N 1
ATOM 606 C CA . THR A 1 77 ? -2.052 -1.431 -18.229 1.00 87.19 77 THR A CA 1
ATOM 607 C C . THR A 1 77 ? -1.472 -0.677 -17.032 1.00 87.19 77 THR A C 1
ATOM 609 O O . THR A 1 77 ? -0.269 -0.753 -16.792 1.00 87.19 77 THR A O 1
ATOM 612 N N . LYS A 1 78 ? -2.308 0.061 -16.291 1.00 90.75 78 LYS A N 1
ATOM 613 C CA . LYS A 1 78 ? -1.922 0.873 -15.139 1.00 90.75 78 LYS A CA 1
ATOM 614 C C . LYS A 1 78 ? -2.382 0.263 -13.824 1.00 90.75 78 LYS A C 1
ATOM 616 O O . LYS A 1 78 ? -3.405 -0.419 -13.750 1.00 90.75 78 LYS A O 1
ATOM 621 N N . VAL A 1 79 ? -1.648 0.590 -12.772 1.00 93.12 79 VAL A N 1
ATOM 622 C CA . VAL A 1 79 ? -1.991 0.276 -11.386 1.00 93.12 79 VAL A CA 1
ATOM 623 C C . VAL A 1 79 ? -2.205 1.564 -10.602 1.00 93.12 79 VAL A C 1
ATOM 625 O O . VAL A 1 79 ? -1.589 2.596 -10.885 1.00 93.12 79 VAL A O 1
ATOM 628 N N . GLN A 1 80 ? -3.091 1.499 -9.615 1.00 93.56 80 GLN A N 1
ATOM 629 C CA . GLN A 1 80 ? -3.283 2.557 -8.637 1.00 93.56 80 GLN A CA 1
ATOM 630 C C . GLN A 1 80 ? -2.358 2.287 -7.455 1.00 93.56 80 GLN A C 1
ATOM 632 O O . GLN A 1 80 ? -2.619 1.384 -6.662 1.00 93.56 80 GLN A O 1
ATOM 637 N N . ALA A 1 81 ? -1.278 3.054 -7.354 1.00 93.31 81 ALA A N 1
ATOM 638 C CA . ALA A 1 81 ? -0.374 3.031 -6.219 1.00 93.31 81 ALA A CA 1
ATOM 639 C C . ALA A 1 81 ? -0.883 3.952 -5.100 1.00 93.31 81 ALA A C 1
ATOM 641 O O . ALA A 1 81 ? -1.401 5.044 -5.357 1.00 93.31 81 ALA A O 1
ATOM 642 N N . TYR A 1 82 ? -0.705 3.497 -3.868 1.00 93.25 82 TYR A N 1
ATOM 643 C CA . TYR A 1 82 ? -0.996 4.185 -2.621 1.00 93.25 82 TYR A CA 1
ATOM 644 C C . TYR A 1 82 ? 0.312 4.367 -1.870 1.00 93.25 82 TYR A C 1
ATOM 646 O O . TYR A 1 82 ? 1.026 3.392 -1.648 1.00 93.25 82 TYR A O 1
ATOM 654 N N . VAL A 1 83 ? 0.624 5.600 -1.490 1.00 92.50 83 VAL A N 1
ATOM 655 C CA . VAL A 1 83 ? 1.889 5.967 -0.847 1.00 92.50 83 VAL A CA 1
ATOM 656 C C . VAL A 1 83 ? 1.606 6.581 0.507 1.00 92.50 83 VAL A C 1
ATOM 658 O O . VAL A 1 83 ? 0.798 7.500 0.619 1.00 92.50 83 VAL A O 1
ATOM 661 N N . LEU A 1 84 ? 2.285 6.088 1.533 1.00 91.81 84 LEU A N 1
ATOM 662 C CA . LEU A 1 84 ? 2.220 6.599 2.892 1.00 91.81 84 LEU A CA 1
ATOM 663 C C . LEU A 1 84 ? 3.618 6.983 3.350 1.00 91.81 84 LEU A C 1
ATOM 665 O O . LEU A 1 84 ? 4.570 6.234 3.141 1.00 91.81 84 LEU A O 1
ATOM 669 N N . SER A 1 85 ? 3.745 8.116 4.032 1.00 88.06 85 SER A N 1
ATOM 670 C CA . SER A 1 85 ? 4.994 8.465 4.704 1.00 88.06 85 SER A CA 1
ATOM 671 C C . SER A 1 85 ? 5.186 7.565 5.925 1.00 88.06 85 SER A C 1
ATOM 673 O O . SER A 1 85 ? 4.303 7.448 6.781 1.00 88.06 85 SER A O 1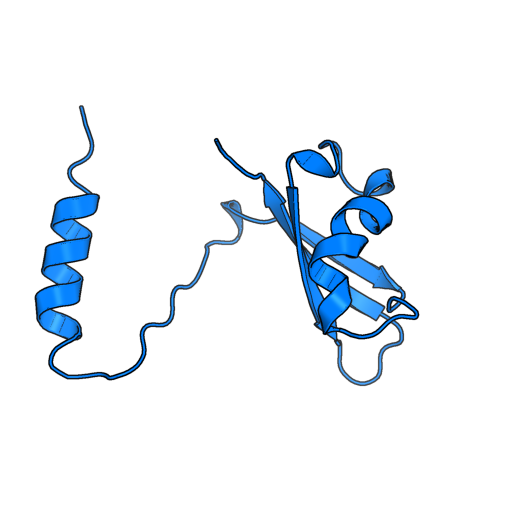
ATOM 675 N N . ARG A 1 86 ? 6.360 6.952 6.038 1.00 83.00 86 ARG A N 1
ATOM 676 C CA . ARG A 1 86 ? 6.789 6.203 7.215 1.00 83.00 86 ARG A CA 1
ATOM 677 C C . ARG A 1 86 ? 7.109 7.219 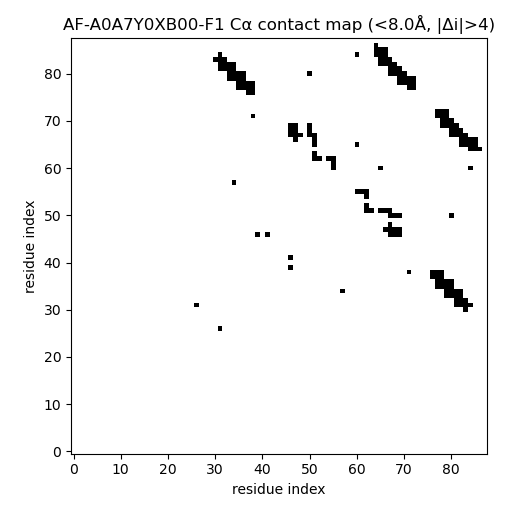8.316 1.00 83.00 86 ARG A C 1
ATOM 679 O O . ARG A 1 86 ? 8.204 7.767 8.367 1.00 83.00 86 ARG A O 1
ATOM 686 N N . LYS A 1 87 ? 6.132 7.522 9.174 1.00 66.94 87 LYS A N 1
ATOM 687 C CA . LYS A 1 87 ? 6.385 8.305 10.391 1.00 66.94 87 LYS A CA 1
ATOM 688 C C . LYS A 1 87 ? 7.078 7.398 11.409 1.00 66.94 87 LYS A C 1
ATOM 690 O O . LYS A 1 87 ? 6.518 6.366 11.773 1.00 66.94 87 LYS A O 1
ATOM 695 N N . ILE A 1 88 ? 8.307 7.764 11.768 1.00 49.47 88 ILE A N 1
ATOM 696 C CA . ILE A 1 88 ? 9.063 7.204 12.898 1.00 49.47 88 ILE A CA 1
ATOM 697 C C . ILE A 1 88 ? 8.545 7.850 14.180 1.00 49.47 88 ILE A C 1
ATOM 699 O O . ILE A 1 88 ? 8.309 9.081 14.142 1.00 49.47 88 ILE A O 1
#